Protein AF-A0A528CHE2-F1 (afdb_monomer)

Foldseek 3Di:
DVVVVVVVVVVVQVVQQVVPNDVVGRPDDDDPDDDDPVRLLVVLAVDPDDDDDDPDDPDDVSVVSSLVSDPPPPHD

Solvent-accessible surface area (backbone atoms only — not comparable to full-atom values): 5087 Å² total; per-residue (Å²): 110,71,67,59,53,51,54,50,52,51,51,50,42,52,52,50,27,69,74,70,31,54,96,98,43,65,82,59,84,85,79,92,69,94,71,56,72,68,58,50,46,54,51,42,58,71,45,95,72,85,88,83,86,73,92,82,70,96,72,66,59,66,66,52,51,42,63,67,47,58,82,81,78,81,67,138

Nearest PDB structures (foldseek):
  5hvm-assembly1_A  TM=9.450E-01  e=1.891E-02  Aspergillus fumigatus Af293
  5l3k-assembly2_G  TM=9.515E-01  e=2.169E-02  Mycolicibacterium thermoresistibile
  5dxf-assembly2_B  TM=9.587E-01  e=9.817E-02  Candida albicans SC5314

Structure (mmCIF, N/CA/C/O backbone):
data_AF-A0A528CHE2-F1
#
_entry.id   AF-A0A528CHE2-F1
#
loop_
_atom_site.group_PDB
_atom_site.id
_atom_site.type_symbol
_atom_site.label_atom_id
_atom_site.label_alt_id
_atom_site.label_comp_id
_atom_site.label_asym_id
_atom_site.label_entity_id
_atom_site.label_seq_id
_atom_site.pdbx_PDB_ins_code
_atom_site.Cartn_x
_atom_site.Cartn_y
_atom_site.Cartn_z
_atom_site.occupancy
_atom_site.B_iso_or_equiv
_atom_site.auth_seq_id
_atom_site.auth_comp_id
_atom_site.auth_asym_id
_atom_site.auth_atom_id
_atom_site.pdbx_PDB_model_num
ATOM 1 N N . ALA A 1 1 ? 12.584 14.371 11.238 1.00 74.19 1 ALA A N 1
ATOM 2 C CA . ALA A 1 1 ? 11.906 14.287 9.930 1.00 74.19 1 ALA A CA 1
ATOM 3 C C . ALA A 1 1 ? 11.367 12.878 9.669 1.00 74.19 1 ALA A C 1
ATOM 5 O O . ALA A 1 1 ? 10.194 12.676 9.922 1.00 74.19 1 ALA A O 1
ATOM 6 N N . TYR A 1 2 ? 12.188 11.885 9.284 1.00 84.44 2 TYR A N 1
ATOM 7 C CA . TYR A 1 2 ? 11.684 10.548 8.899 1.00 84.44 2 TYR A CA 1
ATOM 8 C C . TYR A 1 2 ? 10.910 9.803 10.005 1.00 84.44 2 TYR A C 1
ATOM 10 O O . TYR A 1 2 ? 9.812 9.323 9.757 1.00 84.44 2 TYR A O 1
ATOM 18 N N . ARG A 1 3 ? 11.429 9.769 11.245 1.00 89.50 3 ARG A N 1
ATOM 19 C CA . ARG A 1 3 ? 10.723 9.132 12.380 1.00 89.50 3 ARG A CA 1
ATOM 20 C C . ARG A 1 3 ? 9.376 9.788 12.681 1.00 89.50 3 ARG A C 1
ATOM 22 O O . ARG A 1 3 ? 8.396 9.090 12.861 1.00 89.50 3 ARG A O 1
ATOM 29 N N . GLN A 1 4 ? 9.336 11.119 12.671 1.00 94.12 4 GLN A N 1
ATOM 30 C CA . GLN A 1 4 ? 8.116 11.885 12.929 1.00 94.12 4 GLN A CA 1
ATOM 31 C C . GLN A 1 4 ? 7.052 11.625 11.857 1.00 94.12 4 GLN A C 1
ATOM 33 O O . GLN A 1 4 ? 5.896 11.414 12.194 1.00 94.12 4 GLN A O 1
ATOM 38 N N . LEU A 1 5 ? 7.448 11.587 10.579 1.00 92.25 5 LEU A N 1
ATOM 39 C CA . LEU A 1 5 ? 6.538 11.230 9.489 1.00 92.25 5 LEU A CA 1
ATOM 40 C C . LEU A 1 5 ? 6.011 9.799 9.656 1.00 92.25 5 LEU A C 1
ATOM 42 O O . LEU A 1 5 ? 4.824 9.555 9.484 1.00 92.25 5 LEU A O 1
ATOM 46 N N . HIS A 1 6 ? 6.882 8.858 10.028 1.00 93.38 6 HIS A N 1
ATOM 47 C CA . HIS A 1 6 ? 6.483 7.474 10.266 1.00 93.38 6 HIS A CA 1
ATOM 48 C C . HIS A 1 6 ? 5.479 7.344 11.425 1.00 93.38 6 HIS A C 1
ATOM 50 O O . HIS A 1 6 ? 4.467 6.659 11.288 1.00 93.38 6 HIS A O 1
ATOM 56 N N . GLU A 1 7 ? 5.729 8.030 12.542 1.00 96.25 7 GLU A N 1
ATOM 57 C CA . GLU A 1 7 ? 4.811 8.098 13.687 1.00 96.25 7 GLU A CA 1
ATOM 58 C C . GLU A 1 7 ? 3.470 8.735 13.302 1.00 96.25 7 GLU A C 1
ATOM 60 O O . GLU A 1 7 ? 2.412 8.245 13.695 1.00 96.25 7 GLU A O 1
ATOM 65 N N . GLU A 1 8 ? 3.496 9.791 12.488 1.00 96.88 8 GLU A N 1
ATOM 66 C CA . GLU A 1 8 ? 2.287 10.445 11.995 1.00 96.88 8 GLU A CA 1
ATOM 67 C C . GLU A 1 8 ? 1.465 9.520 11.084 1.00 96.88 8 GLU A C 1
ATOM 69 O O . GLU A 1 8 ? 0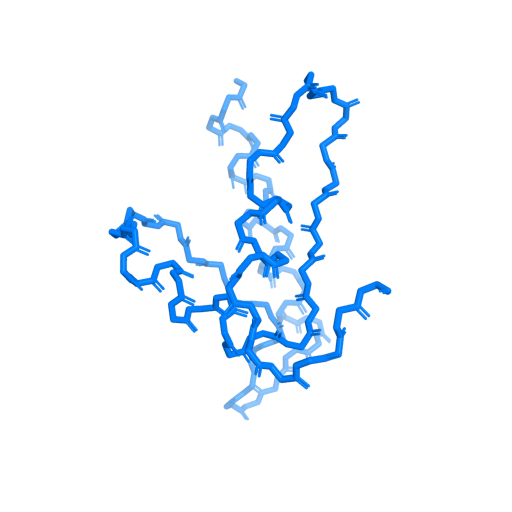.256 9.390 11.281 1.00 96.88 8 GLU A O 1
ATOM 74 N N . CYS A 1 9 ? 2.106 8.819 10.141 1.00 96.19 9 CYS A N 1
ATOM 75 C CA . CYS A 1 9 ? 1.442 7.814 9.308 1.00 96.19 9 CYS A CA 1
ATOM 76 C C . CYS A 1 9 ? 0.803 6.717 10.161 1.00 96.19 9 CYS A C 1
ATOM 78 O O . CYS A 1 9 ? -0.358 6.372 9.942 1.00 96.19 9 CYS A O 1
ATOM 80 N N . ARG A 1 10 ? 1.531 6.204 11.160 1.00 96.94 10 ARG A N 1
ATOM 81 C CA . ARG A 1 10 ? 1.010 5.182 12.071 1.00 96.94 10 ARG A CA 1
ATOM 82 C C . ARG A 1 10 ? -0.234 5.673 12.812 1.00 96.94 10 ARG A C 1
ATOM 84 O O . ARG A 1 10 ? -1.231 4.957 12.854 1.00 96.94 10 ARG A O 1
ATOM 91 N N . ARG A 1 11 ? -0.209 6.909 13.321 1.00 98.12 11 ARG A N 1
ATOM 92 C CA . ARG A 1 11 ? -1.364 7.529 13.985 1.00 98.12 11 ARG A CA 1
ATOM 93 C C . ARG A 1 11 ? -2.581 7.609 13.057 1.00 98.12 11 ARG A C 1
ATOM 95 O O . ARG A 1 11 ? -3.683 7.288 13.487 1.00 98.12 11 ARG A O 1
ATOM 102 N N . TYR A 1 12 ? -2.399 8.006 11.795 1.00 98.06 12 TYR A N 1
ATOM 103 C CA . TYR A 1 12 ? -3.506 8.049 10.831 1.00 98.06 12 TYR A CA 1
ATOM 104 C C . TYR A 1 12 ? -4.064 6.660 10.513 1.00 98.06 12 TYR A C 1
ATOM 106 O O . TYR A 1 12 ? -5.277 6.510 10.412 1.00 98.06 12 TYR A O 1
ATOM 114 N N . VAL A 1 13 ? -3.208 5.643 10.383 1.00 98.00 13 VAL A N 1
ATOM 115 C CA . VAL A 1 13 ? -3.649 4.253 10.183 1.00 98.00 13 VAL A CA 1
ATOM 116 C C . VAL A 1 13 ? -4.506 3.789 11.361 1.00 98.00 13 VAL A C 1
ATOM 118 O O . VAL A 1 13 ? -5.586 3.239 11.151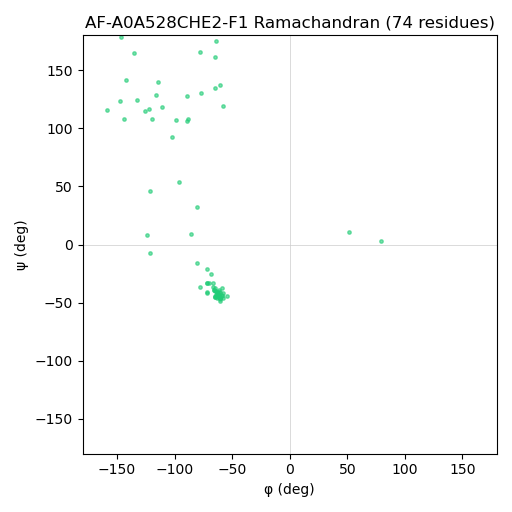 1.00 98.00 13 VAL A O 1
ATOM 121 N N . GLU A 1 14 ? -4.060 4.049 12.592 1.00 97.88 14 GLU A N 1
ATOM 122 C CA . GLU A 1 14 ? -4.807 3.720 13.812 1.00 97.88 14 GLU A CA 1
ATOM 123 C C . GLU A 1 14 ? -6.165 4.447 13.855 1.00 97.88 14 GLU A C 1
ATOM 125 O O . GLU A 1 14 ? -7.192 3.810 14.086 1.00 97.88 14 GLU A O 1
ATOM 130 N N . GLU A 1 15 ? -6.199 5.747 13.544 1.00 98.31 15 GLU A N 1
ATOM 131 C CA . GLU A 1 15 ? -7.428 6.552 13.497 1.00 98.31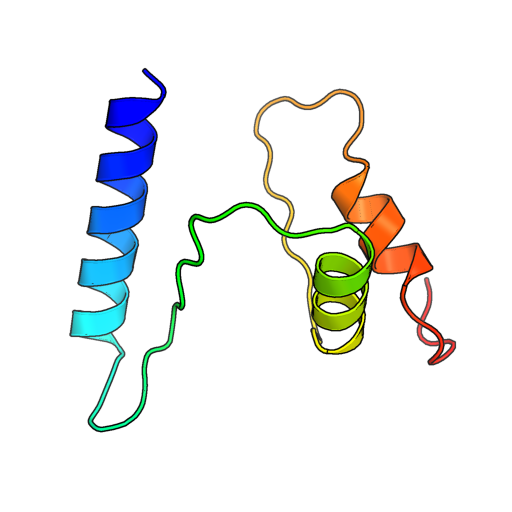 15 GLU A CA 1
ATOM 132 C C . GLU A 1 15 ? -8.421 6.045 12.432 1.00 98.31 15 GLU A C 1
ATOM 134 O O . GLU A 1 15 ? -9.616 5.901 12.704 1.00 98.31 15 GLU A O 1
ATOM 139 N N . LEU A 1 16 ? -7.936 5.727 11.226 1.00 98.31 16 LEU A N 1
ATOM 140 C CA . LEU A 1 16 ? -8.758 5.189 10.139 1.00 98.31 16 LEU A CA 1
ATOM 141 C C . LEU A 1 16 ? -9.324 3.812 10.491 1.00 98.31 16 LEU A C 1
ATOM 143 O O . LEU A 1 16 ? -10.517 3.574 10.297 1.00 98.31 16 LEU A O 1
ATOM 147 N N . ASN A 1 17 ? -8.499 2.924 11.044 1.00 98.31 17 ASN A N 1
ATOM 148 C CA . ASN A 1 17 ? -8.940 1.594 11.452 1.00 98.31 17 ASN A CA 1
ATOM 149 C C . ASN A 1 17 ? -9.925 1.655 12.624 1.00 98.31 17 ASN A C 1
ATOM 151 O O . ASN A 1 17 ? -10.890 0.899 12.633 1.00 98.31 17 ASN A O 1
ATOM 155 N N . GLN A 1 18 ? -9.751 2.578 13.572 1.00 98.00 18 GLN A N 1
ATOM 156 C CA . GLN A 1 18 ? -10.720 2.779 14.651 1.00 98.00 18 GLN A CA 1
ATOM 157 C C . GLN A 1 18 ? -12.065 3.297 14.122 1.00 98.00 18 GLN A C 1
ATOM 159 O O . GLN A 1 18 ? -13.120 2.903 14.615 1.00 98.00 18 GLN A O 1
ATOM 164 N N . ARG A 1 19 ? -12.034 4.197 13.135 1.00 98.25 19 ARG A N 1
ATOM 165 C CA . ARG A 1 19 ? -13.236 4.838 12.595 1.00 98.25 19 ARG A CA 1
ATOM 166 C C . ARG A 1 19 ? -14.025 3.946 11.637 1.00 98.25 19 ARG A C 1
ATOM 168 O O . ARG A 1 19 ? -15.250 4.044 11.607 1.00 98.25 19 ARG A O 1
ATOM 175 N N . TYR A 1 20 ? -13.334 3.146 10.829 1.00 98.31 20 TYR A N 1
ATOM 176 C CA . TYR A 1 20 ? -13.931 2.404 9.714 1.00 98.31 20 TYR A CA 1
ATOM 177 C C . TYR A 1 20 ? -13.753 0.882 9.811 1.00 98.31 20 TYR A C 1
ATOM 179 O O . TYR A 1 20 ? -14.316 0.156 8.995 1.00 98.31 20 TYR A O 1
ATOM 187 N N . GLY A 1 21 ? -12.972 0.394 10.774 1.00 97.81 21 GLY A N 1
ATOM 188 C CA . GLY A 1 21 ? -12.820 -1.032 11.045 1.00 97.81 21 GLY A CA 1
ATOM 189 C C . GLY A 1 21 ? -13.994 -1.616 11.826 1.00 97.81 21 GLY A C 1
ATOM 190 O O . GLY A 1 21 ? -14.816 -0.909 12.412 1.00 97.81 21 GLY A O 1
ATOM 191 N N . SER A 1 22 ? -14.058 -2.941 11.839 1.00 97.31 22 SER A N 1
ATOM 192 C CA . SER A 1 22 ? -15.031 -3.724 12.600 1.00 97.31 22 SER A CA 1
ATOM 193 C C . SER A 1 22 ? -14.392 -5.034 13.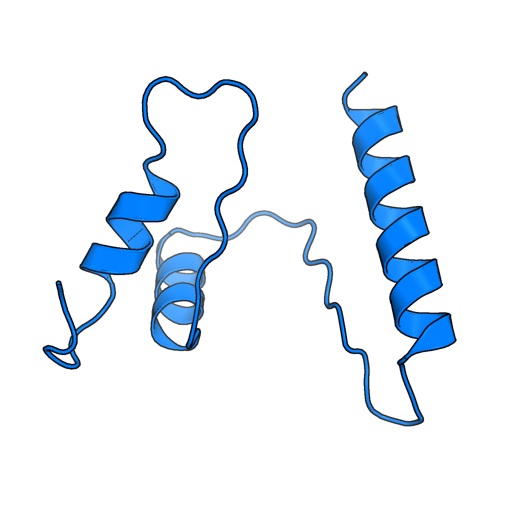065 1.00 97.31 22 SER A C 1
ATOM 195 O O . SER A 1 22 ? -13.217 -5.297 12.800 1.00 97.31 22 SER A O 1
ATOM 197 N N . GLU A 1 23 ? -15.129 -5.860 13.807 1.00 96.81 23 GLU A N 1
ATOM 198 C CA . GLU A 1 23 ? -14.611 -7.152 14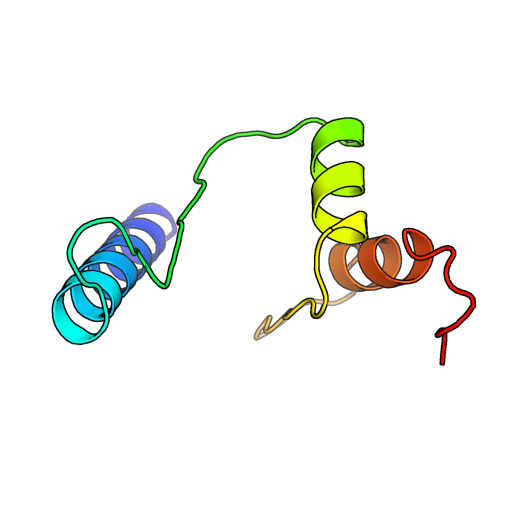.257 1.00 96.81 23 GLU A CA 1
ATOM 199 C C . GLU A 1 23 ? -14.183 -8.014 13.055 1.00 96.81 23 GLU A C 1
ATOM 201 O O . GLU A 1 23 ? -14.981 -8.314 12.170 1.00 96.81 23 GLU A O 1
ATOM 206 N N . GLY A 1 24 ? -12.897 -8.374 13.008 1.00 96.25 24 GLY A N 1
ATOM 207 C CA . GLY A 1 24 ? -12.307 -9.140 11.906 1.00 96.25 24 GLY A CA 1
ATOM 208 C C . GLY A 1 24 ? -11.968 -8.337 10.642 1.00 96.25 24 GLY A C 1
ATOM 209 O O . GLY A 1 24 ? -11.487 -8.932 9.680 1.00 96.25 24 GLY A O 1
ATOM 210 N N . TYR A 1 25 ? -12.165 -7.014 10.624 1.00 97.31 25 TYR A N 1
ATOM 211 C CA . TYR A 1 25 ? -11.893 -6.171 9.456 1.00 97.31 25 TYR A CA 1
ATOM 212 C C . TYR A 1 25 ? -11.091 -4.915 9.816 1.00 97.31 25 TYR A C 1
ATOM 214 O O . TYR A 1 25 ? -11.498 -4.099 10.643 1.00 97.31 25 TYR A O 1
ATOM 222 N N . SER A 1 26 ? -9.950 -4.737 9.148 1.00 97.62 26 SER A N 1
ATOM 223 C CA . SER A 1 26 ? -9.131 -3.523 9.213 1.00 97.62 26 SER A CA 1
ATOM 224 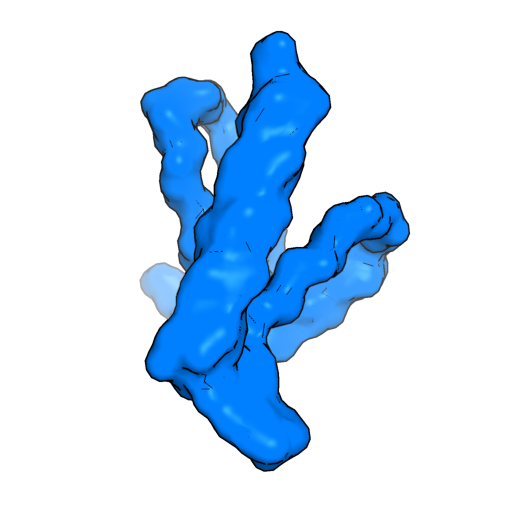C C . SER A 1 26 ? -8.966 -2.948 7.804 1.00 97.62 26 SER A C 1
ATOM 226 O O . SER A 1 26 ? -8.375 -3.620 6.959 1.00 97.62 26 SER A O 1
ATOM 228 N N . PRO A 1 27 ? -9.471 -1.735 7.524 1.00 97.56 27 PRO A N 1
ATOM 229 C CA . PRO A 1 27 ? -9.425 -1.154 6.183 1.00 97.56 27 PRO A CA 1
ATOM 230 C C . PRO A 1 27 ? -8.012 -0.778 5.723 1.00 97.56 27 PRO A C 1
ATOM 232 O O . PRO A 1 27 ? -7.764 -0.732 4.522 1.00 97.56 27 PRO A O 1
ATOM 235 N N . VAL A 1 28 ? -7.085 -0.503 6.647 1.00 97.56 28 VAL A N 1
ATOM 236 C CA . VAL A 1 28 ? -5.701 -0.148 6.317 1.00 97.56 28 VAL A CA 1
ATOM 237 C C . VAL A 1 28 ? -4.730 -1.072 7.044 1.00 97.56 28 VAL A C 1
ATOM 239 O O . VAL A 1 28 ? -4.606 -1.035 8.269 1.00 97.56 28 VAL A O 1
ATOM 242 N N . LEU A 1 29 ? -3.991 -1.873 6.277 1.00 96.12 29 LEU A N 1
ATOM 243 C CA . LEU A 1 29 ? -2.888 -2.692 6.775 1.00 96.12 29 LEU A CA 1
ATOM 244 C C . LEU A 1 29 ? -1.565 -1.973 6.490 1.00 96.12 29 LEU A C 1
ATOM 246 O O . LEU A 1 29 ? -1.127 -1.886 5.345 1.00 96.12 29 LEU A O 1
ATOM 250 N N . MET A 1 30 ? -0.929 -1.433 7.531 1.00 95.19 30 MET A N 1
ATOM 251 C CA . MET A 1 30 ? 0.393 -0.812 7.413 1.00 95.19 30 MET A CA 1
ATOM 252 C C . MET A 1 30 ? 1.482 -1.866 7.599 1.00 95.19 30 MET A C 1
ATOM 254 O O . MET A 1 30 ? 1.724 -2.317 8.717 1.00 95.19 30 MET A O 1
ATOM 258 N N . VAL A 1 31 ? 2.164 -2.221 6.513 1.00 94.12 31 VAL A N 1
ATOM 259 C CA . VAL A 1 31 ? 3.244 -3.214 6.530 1.00 94.12 31 VAL A CA 1
ATOM 260 C C . VAL A 1 31 ? 4.594 -2.497 6.478 1.00 94.12 31 VAL A C 1
ATOM 262 O O . VAL A 1 31 ? 5.095 -2.134 5.417 1.00 94.12 31 VAL A O 1
ATOM 265 N N . ALA A 1 32 ? 5.159 -2.219 7.653 1.00 91.19 32 ALA A N 1
ATOM 266 C CA . ALA A 1 32 ? 6.394 -1.449 7.815 1.00 91.19 32 ALA A CA 1
ATOM 267 C C . ALA A 1 32 ? 7.632 -2.354 7.954 1.00 91.19 32 ALA A C 1
ATOM 269 O O . ALA A 1 32 ? 8.389 -2.241 8.919 1.00 91.19 32 ALA A O 1
ATOM 270 N N . GLU A 1 33 ? 7.833 -3.259 6.998 1.00 92.12 33 GLU A N 1
ATOM 271 C CA . GLU A 1 33 ? 8.976 -4.175 6.969 1.00 92.12 33 GLU A CA 1
ATOM 272 C C . GLU A 1 33 ? 9.601 -4.277 5.575 1.00 92.12 33 GLU A C 1
ATOM 274 O O . GLU A 1 33 ? 9.031 -3.842 4.569 1.00 92.12 33 GLU A O 1
ATOM 279 N N . HIS A 1 34 ? 10.811 -4.829 5.519 1.00 93.50 34 HIS A N 1
ATOM 280 C CA . HIS A 1 34 ? 11.490 -5.056 4.253 1.00 93.50 34 HIS A CA 1
ATOM 281 C C . HIS A 1 34 ? 10.904 -6.279 3.546 1.00 93.50 34 HIS A C 1
ATOM 283 O O . HIS A 1 34 ? 10.824 -7.353 4.136 1.00 93.50 34 HIS A O 1
ATOM 289 N N . HIS A 1 35 ? 10.569 -6.114 2.270 1.00 94.44 35 HIS A N 1
ATOM 290 C CA . HIS A 1 35 ? 10.116 -7.190 1.399 1.00 94.44 35 HIS A CA 1
ATOM 291 C C . HIS A 1 35 ? 11.142 -7.404 0.292 1.00 94.44 35 HIS A C 1
ATOM 293 O O . HIS A 1 35 ? 11.687 -6.444 -0.261 1.00 94.44 35 HIS A O 1
ATOM 299 N N . SER A 1 36 ? 11.388 -8.667 -0.039 1.00 96.31 36 SER A N 1
ATOM 300 C CA . SER A 1 36 ? 12.126 -9.032 -1.244 1.00 96.31 36 SER A CA 1
ATOM 301 C C . SER A 1 36 ? 11.354 -8.618 -2.499 1.00 96.31 36 SER A C 1
ATOM 303 O O . SER A 1 36 ? 10.140 -8.412 -2.471 1.00 96.31 36 SER A O 1
ATOM 305 N N . GLN A 1 37 ? 12.060 -8.531 -3.626 1.00 93.50 37 GLN A N 1
ATOM 306 C CA . GLN A 1 37 ? 11.445 -8.180 -4.904 1.00 93.50 37 GLN A CA 1
ATOM 307 C C . GLN A 1 37 ? 10.332 -9.161 -5.309 1.00 93.50 37 GLN A C 1
ATOM 309 O O . GLN A 1 37 ? 9.303 -8.730 -5.818 1.00 93.50 37 GLN A O 1
ATOM 314 N N . GLU A 1 38 ? 10.512 -10.456 -5.036 1.00 94.50 38 GLU A N 1
ATOM 315 C CA . GLU A 1 38 ? 9.516 -11.498 -5.317 1.00 94.50 38 GLU A CA 1
ATOM 316 C C . GLU A 1 38 ? 8.228 -11.274 -4.512 1.00 94.50 38 GLU A C 1
ATOM 318 O O . GLU A 1 38 ? 7.140 -11.263 -5.081 1.00 94.50 38 GLU A O 1
ATOM 323 N N . GLN A 1 39 ? 8.345 -10.976 -3.214 1.00 95.44 39 GLN A N 1
ATOM 324 C CA . GLN A 1 39 ? 7.187 -10.683 -2.357 1.00 95.44 39 GLN A CA 1
ATOM 325 C C . GLN A 1 39 ? 6.439 -9.421 -2.805 1.00 95.44 39 GLN A C 1
ATOM 327 O O . GLN A 1 39 ? 5.211 -9.385 -2.816 1.00 95.44 39 GLN A O 1
ATOM 332 N N . VAL A 1 40 ? 7.170 -8.371 -3.191 1.00 94.56 40 VAL A N 1
ATOM 333 C CA . VAL A 1 40 ? 6.556 -7.139 -3.708 1.00 94.56 40 VAL A CA 1
ATOM 334 C C . VAL A 1 40 ? 5.828 -7.407 -5.028 1.00 94.56 40 VAL A C 1
ATOM 336 O O . VAL A 1 40 ? 4.723 -6.902 -5.229 1.00 94.56 40 VAL A O 1
ATOM 339 N N . TYR A 1 41 ? 6.409 -8.231 -5.903 1.00 93.69 41 TYR A N 1
ATOM 340 C CA . TYR A 1 41 ? 5.787 -8.621 -7.166 1.00 93.69 41 TYR A CA 1
ATOM 341 C C . TYR A 1 41 ? 4.456 -9.349 -6.940 1.00 93.69 41 TYR A C 1
ATOM 343 O O . TYR A 1 41 ? 3.457 -8.994 -7.562 1.00 93.69 41 TYR A O 1
ATOM 351 N N . GLU A 1 42 ? 4.403 -10.298 -6.002 1.00 93.50 42 GLU A N 1
ATOM 352 C CA . GLU A 1 42 ? 3.157 -10.979 -5.618 1.00 93.50 42 GLU A CA 1
ATOM 353 C C . GLU A 1 42 ? 2.084 -9.995 -5.125 1.00 93.50 42 GLU A C 1
ATOM 355 O O . GLU A 1 42 ? 0.920 -10.100 -5.517 1.00 93.50 42 GLU A O 1
ATOM 360 N N . ILE A 1 43 ? 2.470 -8.992 -4.328 1.00 94.06 43 ILE A N 1
ATOM 361 C CA . ILE A 1 43 ? 1.545 -7.950 -3.858 1.00 94.06 43 ILE A CA 1
ATOM 362 C C . ILE A 1 43 ? 1.021 -7.113 -5.033 1.00 94.06 43 ILE A C 1
ATOM 364 O O . ILE A 1 43 ? -0.180 -6.858 -5.106 1.00 94.06 43 ILE A O 1
ATOM 368 N N . TYR A 1 44 ? 1.883 -6.704 -5.970 1.00 93.81 44 TYR A N 1
ATOM 369 C CA . TYR A 1 44 ? 1.455 -5.953 -7.157 1.00 93.81 44 TYR A CA 1
ATOM 370 C C . TYR A 1 44 ? 0.463 -6.736 -8.013 1.00 93.81 44 TYR A C 1
ATOM 372 O O . TYR A 1 44 ? -0.519 -6.166 -8.480 1.00 93.81 44 TYR A O 1
ATOM 380 N N . ARG A 1 45 ? 0.690 -8.041 -8.178 1.00 91.50 45 ARG A N 1
ATOM 381 C CA . ARG A 1 45 ? -0.199 -8.951 -8.911 1.00 91.50 45 ARG A CA 1
ATOM 382 C C . ARG A 1 45 ? -1.564 -9.116 -8.261 1.00 91.50 45 ARG A C 1
ATOM 384 O O . ARG A 1 45 ? -2.553 -9.259 -8.969 1.00 91.50 45 ARG A O 1
ATOM 391 N N . ALA A 1 46 ? -1.601 -9.142 -6.933 1.00 92.31 46 ALA A N 1
ATOM 392 C CA . ALA A 1 46 ? -2.831 -9.307 -6.172 1.00 92.31 46 ALA A CA 1
ATOM 393 C C . ALA A 1 46 ? -3.641 -8.005 -6.038 1.00 92.31 46 ALA A C 1
ATOM 395 O O . ALA A 1 46 ? -4.803 -8.056 -5.643 1.00 92.31 46 ALA A O 1
ATOM 396 N N . ALA A 1 47 ? -3.038 -6.846 -6.320 1.00 93.06 47 ALA A N 1
ATOM 397 C CA . ALA A 1 47 ? -3.662 -5.548 -6.113 1.00 93.06 47 ALA A CA 1
ATOM 398 C C . ALA A 1 47 ? -4.465 -5.072 -7.335 1.00 93.06 47 ALA A C 1
ATOM 400 O O . ALA A 1 47 ? -3.937 -4.911 -8.437 1.00 93.06 47 ALA A O 1
ATOM 401 N N . ASP A 1 48 ? -5.728 -4.708 -7.106 1.00 92.19 48 ASP A N 1
ATOM 402 C CA . ASP A 1 48 ? -6.583 -4.104 -8.135 1.00 92.19 48 ASP A CA 1
ATOM 403 C C . ASP A 1 48 ? -6.095 -2.707 -8.555 1.00 92.19 48 ASP A C 1
ATOM 405 O O . ASP A 1 48 ? -6.244 -2.298 -9.710 1.00 92.19 48 ASP A O 1
ATOM 409 N N . ILE A 1 49 ? -5.514 -1.952 -7.614 1.00 93.06 49 ILE A N 1
ATOM 410 C CA . ILE A 1 49 ? -5.075 -0.561 -7.788 1.00 93.06 49 ILE A CA 1
ATOM 411 C C . ILE A 1 49 ? -3.755 -0.336 -7.039 1.00 93.06 49 ILE A C 1
ATOM 413 O O . ILE A 1 49 ? -3.587 -0.790 -5.909 1.00 93.06 49 ILE A O 1
ATOM 417 N N . CYS A 1 50 ? -2.848 0.445 -7.635 1.00 94.44 50 CYS A N 1
ATOM 418 C CA . CYS A 1 50 ? -1.657 0.980 -6.975 1.00 94.44 50 CYS A CA 1
ATOM 419 C C . CYS A 1 50 ? -1.721 2.508 -6.920 1.00 94.44 50 CYS A C 1
ATOM 421 O O . CYS A 1 50 ? -1.938 3.167 -7.938 1.00 94.44 50 CYS A O 1
ATOM 423 N N . MET A 1 51 ? -1.516 3.079 -5.732 1.00 95.75 51 MET A N 1
ATOM 424 C CA . MET A 1 51 ? -1.473 4.526 -5.529 1.00 95.75 51 MET A CA 1
ATOM 425 C C . MET A 1 51 ? -0.055 4.976 -5.188 1.00 95.75 51 MET A C 1
ATOM 427 O O . MET A 1 51 ? 0.493 4.612 -4.150 1.00 95.75 51 MET A O 1
ATOM 431 N N . VAL A 1 52 ? 0.512 5.827 -6.043 1.00 95.00 52 VAL A N 1
ATOM 432 C CA . VAL A 1 52 ? 1.813 6.474 -5.843 1.00 95.00 52 VAL A CA 1
ATOM 433 C C . VAL A 1 52 ? 1.598 7.987 -5.833 1.00 95.00 52 VAL A C 1
ATOM 435 O O . VAL A 1 52 ? 1.322 8.584 -6.869 1.00 95.00 52 VAL A O 1
ATOM 438 N N . THR A 1 53 ? 1.711 8.617 -4.662 1.00 93.88 53 THR A N 1
ATOM 439 C CA . THR A 1 53 ? 1.351 10.034 -4.447 1.00 93.88 53 THR A CA 1
ATOM 440 C C . THR A 1 53 ? 2.530 10.865 -3.933 1.00 93.88 53 THR A C 1
ATOM 442 O O . THR A 1 53 ? 2.414 11.609 -2.957 1.00 93.88 53 THR A O 1
ATOM 445 N N . SER A 1 54 ? 3.698 10.702 -4.554 1.00 92.00 54 SER A N 1
ATOM 446 C CA . SER A 1 54 ? 4.917 11.435 -4.198 1.00 92.00 54 SER A CA 1
ATOM 447 C C . SER A 1 54 ? 4.769 12.939 -4.474 1.00 92.00 54 SER A C 1
ATOM 449 O O . SER A 1 54 ? 4.331 13.325 -5.554 1.00 92.00 54 SER A O 1
ATOM 451 N N . LEU A 1 55 ? 5.183 13.802 -3.536 1.00 91.88 55 LEU A N 1
ATOM 452 C CA . LEU A 1 55 ? 5.171 15.264 -3.741 1.00 91.88 55 LEU A CA 1
ATOM 453 C C . LEU A 1 55 ? 6.258 15.722 -4.725 1.00 91.88 55 LEU A C 1
ATOM 455 O O . LEU A 1 55 ? 6.021 16.587 -5.564 1.00 91.88 55 LEU A O 1
ATOM 459 N N . HIS A 1 56 ? 7.449 15.127 -4.624 1.00 90.69 56 HIS A N 1
ATOM 460 C CA . HIS A 1 56 ? 8.587 15.388 -5.500 1.00 90.69 56 HIS A CA 1
ATOM 461 C C . HIS A 1 56 ? 9.356 14.086 -5.724 1.00 90.69 56 HIS A C 1
ATOM 463 O O . HIS A 1 56 ? 10.020 13.593 -4.815 1.00 90.69 56 HIS A O 1
ATOM 469 N N . ASP A 1 57 ? 9.255 13.532 -6.929 1.00 92.31 57 ASP A N 1
ATOM 470 C CA . ASP A 1 57 ? 9.960 12.319 -7.334 1.00 92.31 57 ASP A CA 1
ATOM 471 C C . ASP A 1 57 ? 10.284 12.416 -8.829 1.00 92.31 57 ASP A C 1
ATOM 473 O O . ASP A 1 57 ? 9.396 12.658 -9.646 1.00 92.31 57 ASP A O 1
ATOM 477 N N . GLY A 1 58 ? 11.566 12.297 -9.185 1.00 92.81 58 GLY A N 1
ATOM 478 C CA . GLY A 1 58 ? 12.007 12.403 -10.577 1.00 92.81 58 GLY A CA 1
ATOM 479 C C . GLY A 1 58 ? 11.605 11.188 -11.415 1.00 92.81 58 GLY A C 1
ATOM 480 O O . GLY A 1 58 ? 11.330 11.329 -12.606 1.00 92.81 58 GLY A O 1
ATOM 481 N N . MET A 1 59 ? 11.560 9.998 -10.806 1.00 93.94 59 MET A N 1
ATOM 482 C CA . MET A 1 59 ? 11.110 8.774 -11.460 1.00 93.94 59 MET A CA 1
ATOM 483 C C . MET A 1 59 ? 10.672 7.750 -10.423 1.00 93.94 59 MET A C 1
ATOM 485 O O . MET A 1 59 ? 11.493 7.187 -9.703 1.00 93.94 59 MET A O 1
ATOM 489 N N . ASN A 1 60 ? 9.388 7.415 -10.449 1.00 92.00 60 ASN A N 1
ATOM 490 C CA . ASN A 1 60 ? 8.861 6.385 -9.582 1.00 92.00 60 ASN A CA 1
ATOM 491 C C . ASN A 1 60 ? 8.946 5.006 -10.251 1.00 92.00 60 ASN A C 1
ATOM 493 O O . ASN A 1 60 ? 8.199 4.711 -11.187 1.00 92.00 60 ASN A O 1
ATOM 497 N N . LEU A 1 61 ? 9.882 4.169 -9.796 1.00 93.75 61 LEU A N 1
ATOM 498 C CA . LEU A 1 61 ? 10.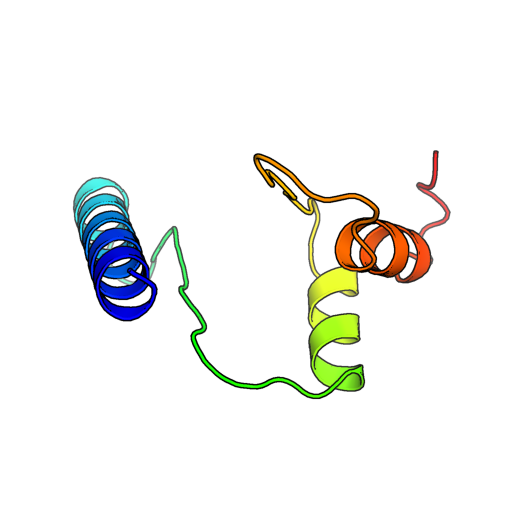012 2.800 -10.304 1.00 93.75 61 LEU A CA 1
ATOM 499 C 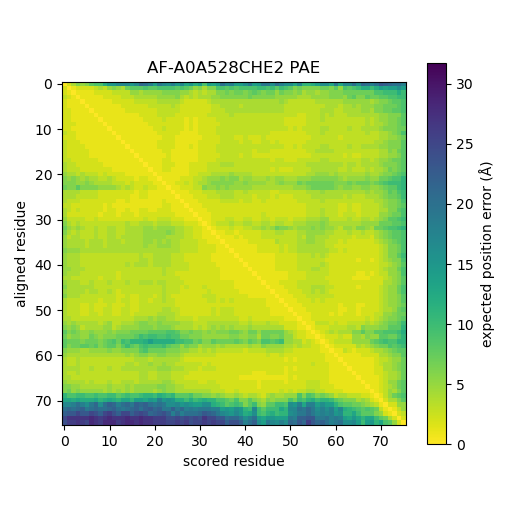C . LEU A 1 61 ? 8.852 1.912 -9.853 1.00 93.75 61 LEU A C 1
ATOM 501 O O . LEU A 1 61 ? 8.385 1.127 -10.665 1.00 93.75 61 LEU A O 1
ATOM 505 N N . VAL A 1 62 ? 8.304 2.136 -8.656 1.00 94.44 62 VAL A N 1
ATOM 506 C CA . VAL A 1 62 ? 7.141 1.396 -8.134 1.00 94.44 62 VAL A CA 1
ATOM 507 C C . VAL A 1 62 ? 5.954 1.461 -9.099 1.00 94.44 62 VAL A C 1
ATOM 509 O O . VAL A 1 62 ? 5.348 0.440 -9.408 1.00 94.44 62 VAL A O 1
ATOM 512 N N . ALA A 1 63 ? 5.659 2.637 -9.659 1.00 92.31 63 ALA A N 1
ATOM 513 C CA . ALA A 1 63 ? 4.604 2.794 -10.658 1.00 92.31 63 ALA A CA 1
ATOM 514 C C . ALA A 1 63 ? 4.867 1.959 -11.926 1.00 92.31 63 ALA A C 1
ATOM 516 O O . ALA A 1 63 ? 3.943 1.370 -12.483 1.00 92.31 63 ALA A O 1
ATOM 517 N N . LYS A 1 64 ? 6.124 1.884 -12.381 1.00 92.25 64 LYS A N 1
ATOM 518 C CA . LYS A 1 64 ? 6.506 1.078 -13.552 1.00 92.25 64 LYS A CA 1
ATOM 519 C C . LYS A 1 64 ? 6.464 -0.415 -13.250 1.00 92.25 64 LYS A C 1
ATOM 521 O O . LYS A 1 64 ? 5.995 -1.185 -14.079 1.00 92.25 64 LYS A O 1
ATOM 526 N N . GLU A 1 65 ? 6.946 -0.806 -12.078 1.00 94.00 65 GLU A N 1
ATOM 527 C CA . GLU A 1 65 ? 6.963 -2.187 -11.604 1.00 94.00 65 GLU A CA 1
ATOM 528 C C . GLU A 1 65 ? 5.540 -2.720 -11.426 1.00 94.00 65 GLU A C 1
ATOM 530 O O . GLU A 1 65 ? 5.268 -3.837 -11.853 1.00 94.00 65 GLU A O 1
ATOM 535 N N . PHE A 1 66 ? 4.612 -1.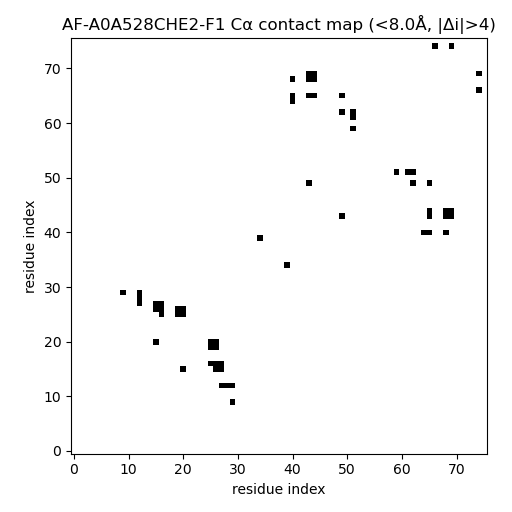909 -10.906 1.00 93.00 66 PHE A N 1
ATOM 536 C CA . PHE A 1 66 ? 3.201 -2.282 -10.806 1.00 93.00 66 PHE A CA 1
ATOM 537 C C . PHE A 1 66 ? 2.575 -2.562 -12.179 1.00 93.00 66 PHE A C 1
ATOM 539 O O . PHE A 1 66 ? 1.951 -3.604 -12.369 1.00 93.00 66 PHE A O 1
ATOM 546 N N . VAL A 1 67 ? 2.776 -1.669 -13.157 1.00 90.44 67 VAL A N 1
ATOM 547 C CA . VAL A 1 67 ? 2.269 -1.870 -14.528 1.00 90.44 67 VAL A CA 1
ATOM 548 C C . VAL A 1 67 ? 2.904 -3.103 -15.173 1.00 90.44 67 VAL A C 1
ATOM 550 O O . VAL A 1 67 ? 2.205 -3.881 -15.812 1.00 90.44 67 VAL A O 1
ATOM 553 N N . ALA A 1 68 ? 4.209 -3.308 -14.980 1.00 90.81 68 ALA A N 1
ATOM 554 C CA . ALA A 1 68 ? 4.933 -4.451 -15.531 1.00 90.81 68 ALA A CA 1
ATOM 555 C C . ALA A 1 68 ? 4.591 -5.787 -14.850 1.00 90.81 68 ALA A C 1
ATOM 557 O O . ALA A 1 68 ? 4.834 -6.843 -15.432 1.00 90.81 68 ALA A O 1
ATOM 558 N N . ALA A 1 69 ? 4.063 -5.766 -13.623 1.00 90.50 69 ALA A N 1
ATOM 559 C CA . ALA A 1 69 ? 3.664 -6.980 -12.927 1.00 90.50 69 ALA A CA 1
ATOM 560 C C . ALA A 1 69 ? 2.401 -7.601 -13.534 1.00 90.50 69 ALA A C 1
ATOM 562 O O . ALA A 1 69 ? 2.288 -8.823 -13.571 1.00 90.50 69 ALA A O 1
ATOM 563 N N . ARG A 1 70 ? 1.475 -6.794 -14.054 1.00 84.25 70 ARG A N 1
ATOM 564 C CA . ARG A 1 70 ? 0.216 -7.286 -14.629 1.00 84.25 70 ARG A CA 1
ATOM 565 C C . ARG A 1 70 ? 0.441 -8.227 -15.816 1.00 84.25 70 ARG A C 1
ATOM 567 O O . ARG A 1 70 ? 1.259 -7.954 -16.688 1.00 84.25 70 ARG A O 1
ATOM 574 N N . ASP A 1 71 ? -0.320 -9.317 -15.864 1.00 79.38 71 ASP A N 1
ATOM 575 C CA . ASP A 1 71 ? -0.371 -10.266 -16.989 1.00 79.38 71 ASP A CA 1
ATOM 576 C C . ASP A 1 71 ? -1.780 -10.467 -17.549 1.00 79.38 71 ASP A C 1
ATOM 578 O O . ASP A 1 71 ? -2.002 -11.343 -18.380 1.00 79.38 71 ASP A O 1
ATOM 582 N N . ASP A 1 72 ? -2.735 -9.668 -17.093 1.00 74.12 72 ASP A N 1
ATOM 583 C CA . ASP A 1 72 ? -4.142 -9.784 -17.449 1.00 74.12 72 ASP A CA 1
ATOM 584 C C . ASP A 1 72 ? -4.491 -9.044 -18.749 1.00 74.12 72 ASP A C 1
ATOM 586 O O . ASP A 1 72 ? -5.665 -8.903 -19.077 1.00 74.12 72 ASP A O 1
ATOM 590 N N . GLU A 1 73 ? -3.479 -8.555 -19.478 1.00 65.88 73 GLU A N 1
ATOM 591 C CA . GLU A 1 73 ? -3.589 -7.700 -20.671 1.00 65.88 73 GLU A CA 1
ATOM 592 C C . GLU A 1 73 ? -4.487 -6.461 -20.483 1.00 65.88 73 GLU A C 1
ATOM 594 O O . GLU A 1 73 ? -4.728 -5.721 -21.435 1.00 65.88 73 GLU A O 1
ATOM 599 N N . GLN A 1 74 ? -4.904 -6.146 -19.250 1.00 63.72 74 GLN A N 1
ATOM 600 C CA . GLN A 1 74 ? -5.646 -4.931 -18.901 1.00 63.72 74 GLN A CA 1
ATOM 601 C C . GLN A 1 74 ? -4.698 -3.731 -18.747 1.00 63.72 74 GLN A C 1
ATOM 603 O O . GLN A 1 74 ? -4.906 -2.853 -17.905 1.00 63.72 74 GLN A O 1
ATOM 608 N N . GLY A 1 75 ? -3.613 -3.725 -19.529 1.00 60.78 75 GLY A N 1
ATOM 609 C CA . GLY A 1 75 ? -2.688 -2.604 -19.634 1.00 60.78 75 GLY A CA 1
ATOM 610 C C . GLY A 1 75 ? -3.357 -1.355 -20.222 1.00 60.78 75 GLY A C 1
ATOM 611 O O . GLY A 1 75 ? -4.524 -1.387 -20.606 1.00 60.78 75 GLY A O 1
ATOM 612 N N . VAL A 1 76 ? -2.600 -0.250 -20.262 1.00 47.53 76 VAL A N 1
ATOM 613 C CA . VAL A 1 76 ? -3.010 1.042 -20.859 1.00 47.53 76 VAL A CA 1
ATOM 614 C C . VAL A 1 76 ? -3.580 0.926 -22.269 1.00 47.53 76 VAL A C 1
ATOM 616 O O . VAL A 1 76 ? -2.971 0.209 -23.094 1.00 47.53 76 VAL A O 1
#

Radius of gyration: 15.03 Å; Cα contacts (8 Å, |Δi|>4): 32; chains: 1; bounding box: 27×27×36 Å

pLDDT: mean 91.76, std 9.04, range [47.53, 98.31]

Sequence (76 aa):
AYRQLHEECRRYVEELNQRYGSEGYSPVLMVAEHHSQEQVYEIYRAADICMVTSLHDGMNLVAKEFVAARDDEQGV

Secondary structure (DSSP, 8-state):
-HHHHHHHHHHHHHHHHHHH-BTTB-S-----S---HHHHHHHHHH-S------SS-S--HHHHHHHHH--SS---

Mean predicted aligned error: 4.49 Å